Protein AF-A0A239K0U5-F1 (afdb_monomer_lite)

Radius of gyration: 15.37 Å; chains: 1; bounding box: 40×33×38 Å

Sequence (130 aa):
MSYEDIRIESSLTEAMNAWVARRYGKVVDIEMTGINEGNYAAVGYAAVENAEAGTVQAVVLLLQHDSEAGPDRYRLKDMAEEEGPVLDLCPERILDQLSPTYDVLALHWRERCREQAAEASRNSAFAMNS

pLDDT: mean 89.3, std 10.01, range [48.19, 97.69]

Foldseek 3Di:
DFWDKDFAPDDPFVRVCVVCCVPQNDWPDKDKDQDPPDQFRIKMWTFGQRPVVRWTFIKMKTWGDDVVVHPRIIIIDIDTQLNQDPDQCDDPVSLVRGDDDPRPSSVVSSVSNVVVNVVVVVVVVVVVVD

Structure (mmCIF, N/CA/C/O backbone):
data_AF-A0A239K0U5-F1
#
_entry.id   AF-A0A239K0U5-F1
#
loop_
_atom_site.group_PDB
_atom_site.id
_atom_site.type_symbol
_atom_site.label_atom_id
_atom_site.label_alt_id
_atom_site.label_comp_id
_atom_site.label_asym_id
_atom_site.label_entity_id
_atom_site.label_seq_id
_atom_site.pdbx_PDB_ins_code
_atom_site.Cartn_x
_atom_site.Cartn_y
_atom_site.Cartn_z
_atom_site.occupancy
_atom_site.B_iso_or_equiv
_atom_site.auth_seq_id
_atom_site.auth_comp_id
_atom_site.auth_asym_id
_atom_site.auth_atom_id
_atom_site.pdbx_PDB_model_num
ATOM 1 N N . MET A 1 1 ? 17.244 0.332 7.050 1.00 57.75 1 MET A N 1
ATOM 2 C CA . MET A 1 1 ? 16.379 -0.264 6.012 1.00 57.75 1 MET A CA 1
ATOM 3 C C . MET A 1 1 ? 17.175 -0.351 4.720 1.00 57.75 1 MET A C 1
ATOM 5 O O . MET A 1 1 ? 17.741 0.663 4.325 1.00 57.75 1 MET A O 1
ATOM 9 N N . SER A 1 2 ? 17.287 -1.534 4.120 1.00 77.25 2 SER A N 1
ATOM 10 C CA . SER A 1 2 ? 18.059 -1.789 2.894 1.00 77.25 2 SER A CA 1
ATOM 11 C C . SER A 1 2 ? 17.122 -2.156 1.749 1.00 77.25 2 SER A C 1
ATOM 13 O O . SER A 1 2 ? 16.067 -2.727 1.995 1.00 77.25 2 SER A O 1
ATOM 15 N N . TYR A 1 3 ? 17.518 -1.842 0.518 1.00 84.25 3 TYR A N 1
ATOM 16 C CA . TYR A 1 3 ? 16.838 -2.360 -0.665 1.00 84.25 3 TYR A CA 1
ATOM 17 C C . TYR A 1 3 ? 17.182 -3.844 -0.851 1.00 84.25 3 TYR A C 1
ATOM 19 O O . TYR A 1 3 ? 18.323 -4.241 -0.607 1.00 84.25 3 TYR A O 1
ATOM 27 N N . GLU A 1 4 ? 16.205 -4.643 -1.269 1.00 90.69 4 GLU A N 1
ATOM 28 C CA . GLU A 1 4 ? 16.385 -6.027 -1.711 1.00 90.69 4 GLU A CA 1
ATOM 29 C C . GLU A 1 4 ? 16.373 -6.068 -3.242 1.00 90.69 4 GLU A C 1
ATOM 31 O O . GLU A 1 4 ? 15.472 -5.514 -3.878 1.00 90.69 4 GLU A O 1
ATOM 36 N N . ASP A 1 5 ? 17.366 -6.729 -3.835 1.00 90.94 5 ASP A N 1
ATOM 37 C CA . ASP A 1 5 ? 17.392 -6.972 -5.274 1.00 90.94 5 ASP A CA 1
ATOM 38 C C . ASP A 1 5 ? 16.413 -8.093 -5.616 1.00 90.94 5 ASP A C 1
ATOM 40 O O . ASP A 1 5 ? 16.538 -9.229 -5.150 1.00 90.94 5 ASP A O 1
ATOM 44 N N . ILE A 1 6 ? 15.443 -7.783 -6.466 1.00 90.81 6 ILE A N 1
ATOM 45 C CA . ILE A 1 6 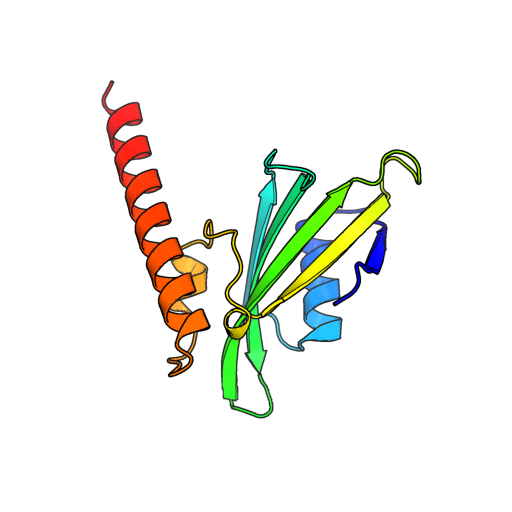? 14.413 -8.714 -6.905 1.00 90.81 6 ILE A CA 1
ATOM 46 C C . ILE A 1 6 ? 14.396 -8.812 -8.427 1.00 90.81 6 ILE A C 1
ATOM 48 O O . ILE A 1 6 ? 14.805 -7.907 -9.159 1.00 90.81 6 ILE A O 1
ATOM 52 N N . ARG A 1 7 ? 13.907 -9.948 -8.913 1.00 88.94 7 ARG A N 1
ATOM 53 C CA . ARG A 1 7 ? 13.681 -10.188 -10.333 1.00 88.94 7 ARG A CA 1
ATOM 54 C C . ARG A 1 7 ? 12.196 -10.402 -10.561 1.00 88.94 7 ARG A C 1
ATOM 56 O O . ARG A 1 7 ? 11.595 -11.229 -9.878 1.00 88.94 7 ARG A O 1
ATOM 63 N N . ILE A 1 8 ? 11.619 -9.661 -11.498 1.00 87.19 8 ILE A N 1
ATOM 64 C CA . ILE A 1 8 ? 10.191 -9.726 -11.812 1.00 87.19 8 ILE A CA 1
ATOM 65 C C . ILE A 1 8 ? 10.058 -10.255 -13.235 1.00 87.19 8 ILE A C 1
ATOM 67 O O . ILE A 1 8 ? 10.194 -9.516 -14.201 1.00 87.19 8 ILE A O 1
ATOM 71 N N . GLU A 1 9 ? 9.842 -11.564 -13.351 1.00 81.88 9 GLU A N 1
ATOM 72 C CA . GLU A 1 9 ? 9.724 -12.253 -14.645 1.00 81.88 9 GLU A CA 1
ATOM 73 C C . GLU A 1 9 ? 8.269 -12.336 -15.144 1.00 81.88 9 GLU A C 1
ATOM 75 O O . GLU A 1 9 ? 8.023 -12.614 -16.316 1.00 81.88 9 GLU A O 1
ATOM 80 N N . SER A 1 10 ? 7.301 -12.119 -14.249 1.00 78.88 10 SER A N 1
ATOM 81 C CA . SER A 1 10 ? 5.864 -12.257 -14.499 1.00 78.88 10 SER A CA 1
ATOM 82 C C . SER A 1 10 ? 5.112 -10.957 -14.179 1.00 78.88 10 SER A C 1
ATOM 84 O O . SER A 1 10 ? 5.680 -9.866 -14.215 1.00 78.88 10 SER A O 1
ATOM 86 N N . SER A 1 11 ? 3.811 -11.052 -13.888 1.00 88.44 11 SER A N 1
ATOM 87 C CA . SER A 1 11 ? 3.014 -9.915 -13.435 1.00 88.44 11 SER A CA 1
ATOM 88 C C . SER A 1 11 ? 3.617 -9.285 -12.176 1.00 88.44 11 SER A C 1
ATOM 90 O O . SER A 1 11 ? 3.831 -9.962 -11.169 1.00 88.44 11 SER A O 1
ATOM 92 N N . LEU A 1 12 ? 3.829 -7.965 -12.218 1.00 87.38 12 LEU A N 1
ATOM 93 C CA . LEU A 1 12 ? 4.303 -7.175 -11.081 1.00 87.38 12 LEU A CA 1
ATOM 94 C C . LEU A 1 12 ? 3.444 -7.418 -9.832 1.00 87.38 12 LEU A C 1
ATOM 96 O O . LEU A 1 12 ? 3.977 -7.667 -8.754 1.00 87.38 12 LEU A O 1
ATOM 100 N N . THR A 1 13 ? 2.119 -7.400 -9.980 1.00 89.94 13 THR A N 1
ATOM 101 C CA . THR A 1 13 ? 1.189 -7.605 -8.864 1.00 89.94 13 THR A CA 1
ATOM 102 C C . THR A 1 13 ? 1.308 -9.005 -8.271 1.00 89.94 13 THR A C 1
ATOM 104 O O . THR A 1 13 ? 1.297 -9.145 -7.053 1.00 89.94 13 THR A O 1
ATOM 107 N N . GLU A 1 14 ? 1.473 -10.044 -9.094 1.00 91.38 14 GLU A N 1
ATOM 108 C CA . GLU A 1 14 ? 1.650 -11.414 -8.591 1.00 91.38 14 GLU A CA 1
ATOM 109 C C . GLU A 1 14 ? 2.977 -11.574 -7.847 1.00 91.38 14 GLU A C 1
ATOM 11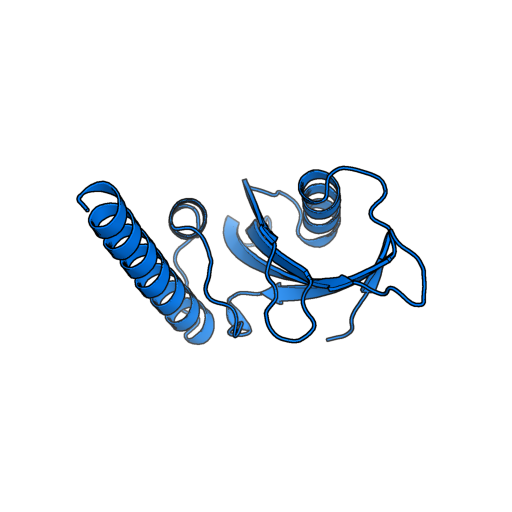1 O O . GLU A 1 14 ? 3.006 -12.140 -6.751 1.00 91.38 14 GLU A O 1
ATOM 116 N N . ALA A 1 15 ? 4.064 -11.039 -8.411 1.00 92.12 15 ALA A N 1
ATOM 117 C CA . ALA A 1 15 ? 5.380 -11.068 -7.786 1.00 92.12 15 ALA A CA 1
ATOM 118 C C . ALA A 1 15 ? 5.370 -10.340 -6.434 1.00 92.12 15 ALA A C 1
ATOM 120 O O . ALA A 1 15 ? 5.898 -10.856 -5.447 1.00 92.12 15 ALA A O 1
ATOM 121 N N . MET A 1 16 ? 4.732 -9.167 -6.370 1.00 94.19 16 MET A N 1
ATOM 122 C CA . MET A 1 16 ? 4.635 -8.387 -5.135 1.00 94.19 16 MET A CA 1
ATOM 123 C C . MET A 1 16 ? 3.715 -9.045 -4.118 1.00 94.19 16 MET A C 1
ATOM 125 O O . MET A 1 16 ? 4.087 -9.141 -2.953 1.00 94.19 16 MET A O 1
ATOM 129 N N . ASN A 1 17 ? 2.580 -9.599 -4.543 1.00 93.94 17 ASN A N 1
ATOM 130 C CA . ASN A 1 17 ? 1.705 -10.360 -3.658 1.00 93.94 17 ASN A CA 1
ATOM 131 C C . ASN A 1 17 ? 2.447 -11.543 -3.013 1.00 93.94 17 ASN A C 1
ATOM 133 O O . ASN A 1 17 ? 2.395 -11.719 -1.798 1.00 93.94 17 ASN A O 1
ATOM 137 N N . ALA A 1 18 ? 3.193 -12.323 -3.803 1.00 93.25 18 ALA A N 1
ATOM 138 C CA . ALA A 1 18 ? 3.983 -13.440 -3.289 1.00 93.25 18 ALA A CA 1
ATOM 139 C C . ALA A 1 18 ? 5.095 -12.977 -2.333 1.00 93.25 18 ALA A C 1
ATOM 141 O O . ALA A 1 18 ? 5.325 -13.606 -1.296 1.00 93.25 18 ALA A O 1
ATOM 142 N N . TRP A 1 19 ? 5.774 -11.872 -2.657 1.00 94.25 19 TRP A N 1
ATOM 143 C CA . TRP A 1 19 ? 6.825 -11.315 -1.808 1.00 94.25 19 TRP A CA 1
ATOM 144 C C . TRP A 1 19 ? 6.270 -10.816 -0.467 1.00 94.25 19 TRP A C 1
ATOM 146 O O . TRP A 1 19 ? 6.798 -11.194 0.583 1.00 94.25 19 TRP A O 1
ATOM 156 N N . VAL A 1 20 ? 5.173 -10.048 -0.485 1.00 95.00 20 VAL A N 1
ATOM 157 C CA . VAL A 1 20 ? 4.509 -9.554 0.732 1.00 95.00 20 VAL A CA 1
ATOM 158 C C . VAL A 1 20 ? 4.005 -10.723 1.560 1.00 95.00 20 VAL A C 1
ATOM 160 O O . VAL A 1 20 ? 4.259 -10.758 2.762 1.00 95.00 20 VAL A O 1
ATOM 163 N N . ALA A 1 21 ? 3.370 -11.716 0.933 1.00 93.81 21 ALA A N 1
ATOM 164 C CA . ALA A 1 21 ? 2.847 -12.868 1.653 1.00 93.81 21 ALA A CA 1
ATOM 165 C C . ALA A 1 21 ? 3.950 -13.650 2.383 1.00 93.81 21 ALA A C 1
ATOM 167 O O . ALA A 1 21 ? 3.794 -14.062 3.531 1.00 93.81 21 ALA A O 1
ATOM 168 N N . ARG A 1 22 ? 5.115 -13.804 1.742 1.00 93.06 22 ARG A N 1
ATOM 169 C CA . ARG A 1 22 ? 6.284 -14.458 2.344 1.00 93.06 22 ARG A CA 1
ATOM 170 C C . ARG A 1 22 ? 6.836 -13.693 3.550 1.00 93.06 22 ARG A C 1
ATOM 172 O O . ARG A 1 22 ? 7.382 -14.321 4.452 1.00 93.06 22 ARG A O 1
ATOM 179 N N . ARG A 1 23 ? 6.749 -12.360 3.547 1.00 92.50 23 ARG A N 1
ATOM 180 C CA . ARG A 1 23 ? 7.375 -11.502 4.564 1.00 92.50 23 ARG A CA 1
ATOM 181 C C . ARG A 1 23 ? 6.440 -11.121 5.711 1.00 92.50 23 ARG A C 1
ATOM 183 O O . ARG A 1 23 ? 6.890 -11.084 6.850 1.00 92.50 23 ARG A O 1
ATOM 190 N N . TYR A 1 24 ? 5.172 -10.861 5.411 1.00 92.50 24 TYR A N 1
ATOM 191 C CA . TYR A 1 24 ? 4.174 -10.346 6.355 1.00 92.50 24 TYR A CA 1
ATOM 192 C C . TYR A 1 24 ? 3.041 -11.334 6.650 1.00 92.50 24 TYR A C 1
ATOM 194 O O . TYR A 1 24 ? 2.263 -11.112 7.570 1.00 92.50 24 TYR A O 1
ATOM 202 N N . GLY A 1 25 ? 2.942 -12.437 5.903 1.00 91.06 25 GLY A N 1
ATOM 203 C CA . GLY A 1 25 ? 1.919 -13.456 6.110 1.00 91.06 25 GLY A CA 1
ATOM 204 C C . GLY A 1 25 ? 0.718 -13.280 5.186 1.00 91.06 25 GLY A C 1
ATOM 205 O O . GLY A 1 25 ? 0.837 -13.370 3.968 1.00 91.06 25 GLY A O 1
ATOM 206 N N . LYS A 1 26 ? -0.483 -13.117 5.739 1.00 94.75 26 LYS A N 1
ATOM 207 C CA . LYS A 1 26 ? -1.698 -13.101 4.917 1.00 94.75 26 LYS A CA 1
ATOM 208 C C . LYS A 1 26 ? -1.917 -11.717 4.308 1.00 94.75 26 LYS A C 1
ATOM 210 O O . LYS A 1 26 ? -2.159 -10.749 5.022 1.00 94.75 26 LYS A O 1
ATOM 215 N N . VAL A 1 27 ? -1.881 -11.651 2.980 1.00 96.81 27 VAL A N 1
ATOM 216 C CA . VAL A 1 27 ? -2.273 -10.462 2.217 1.00 96.81 27 VAL A CA 1
ATOM 217 C C . VAL A 1 27 ? -3.793 -10.438 2.120 1.00 96.81 27 VAL A C 1
ATOM 219 O O . VAL A 1 27 ? -4.403 -11.391 1.634 1.00 96.81 27 VAL A O 1
ATOM 222 N N . VAL A 1 28 ? -4.398 -9.368 2.623 1.00 96.81 28 VAL A N 1
ATOM 223 C CA . VAL A 1 28 ? -5.836 -9.115 2.493 1.00 96.81 28 VAL A CA 1
ATOM 224 C C . VAL A 1 28 ? -6.110 -8.486 1.134 1.00 96.81 28 VAL A C 1
ATOM 226 O O . VAL A 1 28 ? -7.012 -8.918 0.420 1.00 96.81 28 VAL A O 1
ATOM 229 N N . ASP A 1 29 ? -5.293 -7.502 0.765 1.00 97.06 29 ASP A N 1
ATOM 230 C CA . ASP A 1 29 ? -5.433 -6.766 -0.480 1.00 97.06 29 ASP A CA 1
ATOM 231 C C . ASP A 1 29 ? -4.101 -6.122 -0.886 1.00 97.06 29 ASP A C 1
ATOM 233 O O . ASP A 1 29 ? -3.264 -5.826 -0.030 1.00 97.06 29 ASP A O 1
ATOM 237 N N . ILE A 1 30 ? -3.896 -5.903 -2.183 1.00 96.25 30 ILE A N 1
ATOM 238 C CA . ILE A 1 30 ? -2.715 -5.233 -2.723 1.00 96.25 30 ILE A CA 1
ATOM 239 C C . ILE A 1 30 ? -3.054 -4.448 -3.993 1.00 96.25 30 ILE A C 1
ATOM 241 O O . ILE A 1 30 ? -3.849 -4.875 -4.833 1.00 96.25 30 ILE A O 1
ATOM 245 N N . GLU A 1 31 ? -2.428 -3.289 -4.156 1.00 95.31 31 GLU A N 1
ATOM 246 C CA . GLU A 1 31 ? -2.407 -2.540 -5.409 1.00 95.31 31 GLU A CA 1
ATOM 247 C C . GLU A 1 31 ? -0.980 -2.195 -5.794 1.00 95.31 31 GLU A C 1
ATOM 249 O O . GLU A 1 31 ? -0.181 -1.839 -4.933 1.00 95.31 31 GLU A O 1
ATOM 254 N N . MET A 1 32 ? -0.689 -2.266 -7.091 1.00 94.06 32 MET A N 1
ATOM 255 C CA . MET A 1 32 ? 0.550 -1.771 -7.674 1.00 94.06 32 MET A CA 1
ATOM 256 C C . MET A 1 32 ? 0.219 -0.664 -8.664 1.00 94.06 32 MET A C 1
ATOM 258 O O . MET A 1 32 ? -0.563 -0.878 -9.591 1.00 94.06 32 MET A O 1
ATOM 262 N N . THR A 1 33 ? 0.874 0.478 -8.507 1.00 90.56 33 THR A N 1
ATOM 263 C CA . THR A 1 33 ? 0.693 1.648 -9.362 1.00 90.56 33 THR A CA 1
ATOM 264 C C . THR A 1 33 ? 2.034 2.043 -9.954 1.00 90.56 33 THR A C 1
ATOM 266 O O . THR A 1 33 ? 3.015 2.252 -9.238 1.00 90.56 33 THR A O 1
ATOM 269 N N . GLY A 1 34 ? 2.085 2.132 -11.284 1.00 88.06 34 GLY A N 1
ATOM 270 C CA . GLY A 1 34 ? 3.239 2.682 -11.984 1.00 88.06 34 GLY A CA 1
ATOM 271 C C . GLY A 1 34 ? 3.349 4.174 -11.691 1.00 88.06 34 GLY A C 1
ATOM 272 O O . GLY A 1 34 ? 2.383 4.912 -11.880 1.00 88.06 34 GLY A O 1
ATOM 273 N N . ILE A 1 35 ? 4.518 4.610 -11.238 1.00 83.75 35 ILE A N 1
ATOM 274 C CA . ILE A 1 35 ? 4.807 6.017 -10.964 1.00 83.75 35 ILE A CA 1
ATOM 275 C C . ILE A 1 35 ? 6.109 6.397 -11.654 1.00 83.75 35 ILE A C 1
ATOM 277 O O . ILE A 1 35 ? 6.981 5.560 -11.850 1.00 83.75 35 ILE A O 1
ATOM 281 N N . ASN A 1 36 ? 6.234 7.667 -12.020 1.00 78.19 36 ASN A N 1
ATOM 282 C CA . ASN A 1 36 ? 7.483 8.245 -12.512 1.00 78.19 36 ASN A CA 1
ATOM 283 C C . ASN A 1 36 ? 7.913 9.365 -11.559 1.00 78.19 36 ASN A C 1
ATOM 285 O O . ASN A 1 36 ? 8.102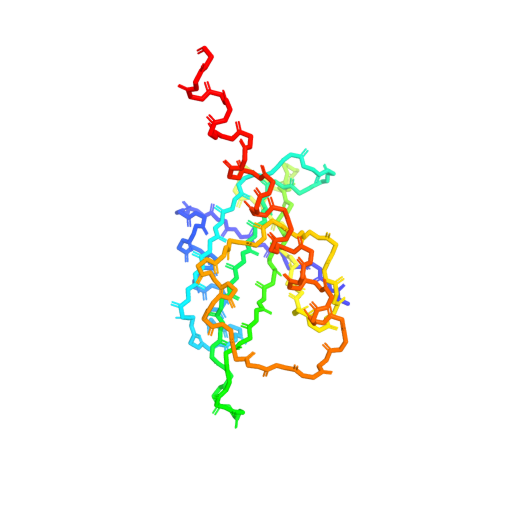 10.509 -11.972 1.00 78.19 36 ASN A O 1
ATOM 289 N N . GLU A 1 37 ? 7.987 9.050 -10.264 1.00 71.19 37 GLU A N 1
ATOM 290 C CA . GLU A 1 37 ? 8.325 10.013 -9.219 1.00 71.19 37 GLU A CA 1
ATOM 291 C C . G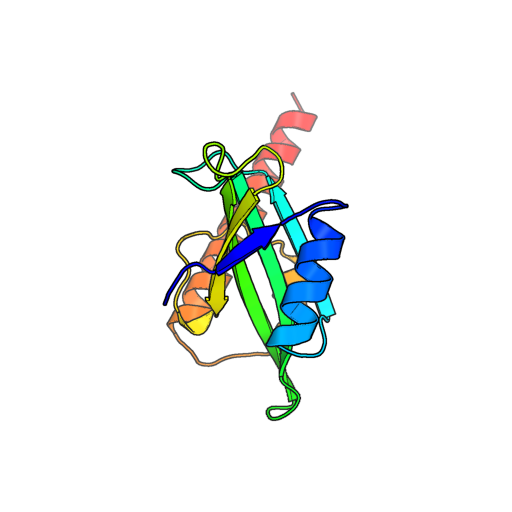LU A 1 37 ? 9.681 9.669 -8.591 1.00 71.19 37 GLU A C 1
ATOM 293 O O . GLU A 1 37 ? 9.887 8.602 -8.003 1.00 71.19 37 GLU A O 1
ATOM 298 N N . GLY A 1 38 ? 10.647 10.575 -8.754 1.00 77.50 38 GLY A N 1
ATOM 299 C CA . GLY A 1 38 ? 12.034 10.334 -8.363 1.00 77.50 38 GLY A CA 1
ATOM 300 C C . GLY A 1 38 ? 12.653 9.157 -9.126 1.00 77.50 38 GLY A C 1
ATOM 301 O O . GLY A 1 38 ? 12.651 9.139 -10.352 1.00 77.50 38 GLY A O 1
ATOM 302 N N . ASN A 1 39 ? 13.195 8.183 -8.386 1.00 80.94 39 ASN A N 1
ATOM 303 C CA . ASN A 1 39 ? 13.819 6.971 -8.939 1.00 80.94 39 ASN A CA 1
ATOM 304 C C . ASN A 1 39 ? 12.904 5.735 -8.863 1.00 80.94 39 ASN A C 1
ATOM 306 O O . ASN A 1 39 ? 13.367 4.617 -9.102 1.00 80.94 39 ASN A O 1
ATOM 310 N N . TYR A 1 40 ? 11.641 5.904 -8.461 1.00 86.38 40 TYR A N 1
ATOM 311 C CA . TYR A 1 40 ? 10.704 4.795 -8.324 1.00 86.38 40 TYR A CA 1
ATOM 312 C C . TYR A 1 40 ? 9.953 4.582 -9.633 1.00 86.38 40 TYR A C 1
ATOM 314 O O . TYR A 1 40 ? 9.424 5.527 -10.207 1.00 86.38 40 TYR A O 1
ATOM 322 N N . ALA A 1 41 ? 9.919 3.330 -10.082 1.00 88.81 41 ALA A N 1
ATOM 323 C CA . ALA A 1 41 ? 9.173 2.895 -11.261 1.00 88.81 41 ALA A CA 1
ATOM 324 C C . ALA A 1 41 ? 7.740 2.469 -10.902 1.00 88.81 41 ALA A C 1
ATOM 326 O O . ALA A 1 41 ? 6.823 2.551 -11.718 1.00 88.81 41 ALA A O 1
ATOM 327 N N . ALA A 1 42 ? 7.544 1.982 -9.676 1.00 92.50 42 ALA A N 1
ATOM 328 C CA . ALA A 1 42 ? 6.239 1.610 -9.162 1.00 92.50 42 ALA A CA 1
ATOM 329 C C . ALA A 1 42 ? 6.198 1.745 -7.639 1.00 92.50 42 ALA A C 1
ATOM 331 O O . ALA A 1 42 ? 7.213 1.586 -6.953 1.00 92.50 42 ALA A O 1
ATOM 332 N N . VAL A 1 43 ? 4.998 1.989 -7.128 1.00 94.69 43 VAL A N 1
ATOM 333 C CA . VAL A 1 43 ? 4.667 1.898 -5.709 1.00 94.69 43 VAL A CA 1
ATOM 334 C C . VAL A 1 43 ? 3.587 0.842 -5.519 1.00 94.69 43 VAL A C 1
ATOM 336 O O . VAL A 1 43 ? 2.696 0.695 -6.355 1.00 94.69 43 VAL A O 1
ATOM 339 N N . GLY A 1 44 ? 3.696 0.079 -4.441 1.00 95.56 44 GLY A N 1
ATOM 340 C CA . GLY A 1 44 ? 2.687 -0.869 -4.009 1.00 95.56 44 GLY A CA 1
ATOM 341 C C . GLY A 1 44 ? 2.115 -0.493 -2.657 1.00 95.56 44 GLY A C 1
ATOM 342 O O . GLY A 1 44 ? 2.841 -0.012 -1.792 1.00 95.56 44 GLY A O 1
ATOM 343 N N . TYR A 1 45 ? 0.834 -0.758 -2.461 1.00 96.88 45 TYR A N 1
ATOM 344 C CA . TYR A 1 45 ? 0.159 -0.627 -1.175 1.00 96.88 45 TYR A CA 1
ATOM 345 C C . TYR A 1 45 ? -0.496 -1.962 -0.861 1.00 96.88 45 TYR A C 1
ATOM 347 O O . TYR A 1 45 ? -1.246 -2.475 -1.686 1.00 96.88 45 TYR A O 1
ATOM 355 N N . ALA A 1 46 ? -0.201 -2.539 0.299 1.00 97.44 46 ALA A N 1
ATOM 356 C CA . ALA A 1 46 ? -0.743 -3.825 0.715 1.00 97.44 46 ALA A CA 1
ATOM 357 C C . ALA A 1 46 ? -1.386 -3.725 2.097 1.00 97.44 46 ALA A C 1
ATOM 359 O O . ALA A 1 46 ? -0.773 -3.200 3.023 1.00 97.44 46 ALA A O 1
ATOM 360 N N . ALA A 1 47 ? -2.591 -4.272 2.241 1.00 97.69 47 ALA A N 1
ATOM 361 C CA . ALA A 1 47 ? -3.197 -4.574 3.530 1.00 97.69 47 ALA A CA 1
ATOM 362 C C . ALA A 1 47 ? -2.793 -5.995 3.936 1.00 97.69 47 ALA A C 1
ATOM 364 O O . ALA A 1 47 ? -3.067 -6.959 3.215 1.00 97.69 47 ALA A O 1
ATOM 365 N N . VAL A 1 48 ? -2.144 -6.133 5.088 1.00 97.12 48 VAL A N 1
ATOM 366 C CA . VAL A 1 48 ? -1.639 -7.411 5.600 1.00 97.12 48 VAL A CA 1
ATOM 367 C C . VAL A 1 48 ? -2.202 -7.696 6.984 1.00 97.12 48 VAL A C 1
ATOM 369 O O . VAL A 1 48 ? -2.313 -6.798 7.816 1.00 97.12 48 VAL A O 1
ATOM 372 N N . GLU A 1 49 ? -2.576 -8.949 7.228 1.00 95.38 49 GLU A N 1
ATOM 373 C CA . GLU A 1 49 ? -3.058 -9.402 8.531 1.00 95.38 49 GLU A CA 1
ATOM 374 C C . GLU A 1 49 ? -1.871 -9.787 9.417 1.00 95.38 49 GLU A C 1
ATOM 376 O O . GLU A 1 49 ? -1.143 -10.745 9.143 1.00 95.38 49 GLU A O 1
ATOM 381 N N . ASN A 1 50 ? -1.705 -9.053 10.511 1.00 88.62 50 ASN A N 1
ATOM 382 C CA . ASN A 1 50 ? -0.803 -9.398 11.590 1.00 88.62 50 ASN A CA 1
ATOM 383 C C . ASN A 1 50 ? -1.449 -10.505 12.432 1.00 88.62 50 ASN A C 1
ATOM 385 O O . ASN A 1 50 ? -2.326 -10.246 13.257 1.00 88.62 50 ASN A O 1
ATOM 389 N N . ALA A 1 51 ? -1.009 -11.745 12.222 1.00 83.56 51 ALA A N 1
ATOM 390 C CA . ALA A 1 51 ? -1.570 -12.914 12.898 1.00 83.56 51 ALA A CA 1
ATOM 391 C C . ALA A 1 51 ? -1.382 -12.895 14.428 1.00 83.56 51 ALA A C 1
ATOM 393 O O . ALA A 1 51 ? -2.165 -13.520 15.140 1.00 83.56 51 ALA A O 1
ATOM 394 N N . GLU A 1 52 ? -0.367 -12.194 14.941 1.00 84.19 52 GLU A N 1
ATOM 395 C CA . GLU A 1 52 ? -0.110 -12.101 16.384 1.00 84.19 52 GLU A CA 1
ATOM 396 C C . GLU A 1 52 ? -1.040 -11.088 17.059 1.00 84.19 52 GLU A C 1
ATOM 398 O O . GLU A 1 52 ? -1.577 -11.354 18.134 1.00 84.19 52 GLU A O 1
ATOM 403 N N . ALA A 1 53 ? -1.254 -9.938 16.419 1.00 85.00 53 ALA A N 1
ATOM 404 C CA . ALA A 1 53 ? -2.100 -8.867 16.940 1.00 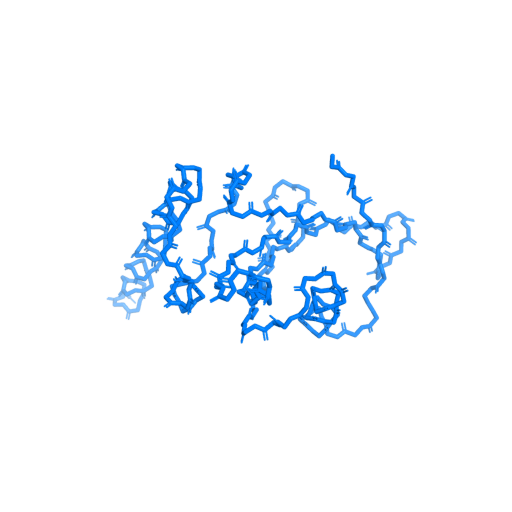85.00 53 ALA A CA 1
ATOM 405 C C . ALA A 1 53 ? -3.583 -9.009 16.548 1.00 85.00 53 ALA A C 1
ATOM 407 O O . ALA A 1 53 ? -4.439 -8.363 17.151 1.00 85.00 53 ALA A O 1
ATOM 408 N N . GLY A 1 54 ? -3.897 -9.828 15.539 1.00 89.56 54 GLY A N 1
ATOM 409 C CA . GLY A 1 54 ? -5.240 -9.936 14.963 1.00 89.56 54 GLY A CA 1
ATOM 410 C C . GLY A 1 54 ? -5.699 -8.648 14.272 1.00 89.56 54 GLY A C 1
ATOM 411 O O . GLY A 1 54 ? -6.896 -8.368 14.225 1.00 89.56 54 GLY A O 1
ATOM 412 N N . THR A 1 55 ? -4.756 -7.838 13.787 1.00 94.44 55 THR A N 1
ATOM 413 C CA . THR A 1 55 ? -5.011 -6.540 13.154 1.00 94.44 55 THR A CA 1
ATOM 414 C C . THR A 1 55 ? -4.592 -6.553 11.692 1.00 94.44 55 THR A C 1
ATOM 416 O O . THR A 1 55 ? -3.730 -7.322 11.279 1.00 94.44 55 THR A O 1
ATOM 419 N N . VAL A 1 56 ? -5.198 -5.678 10.896 1.00 97.00 56 VAL A N 1
ATOM 420 C CA . VAL A 1 56 ? -4.805 -5.428 9.508 1.00 97.00 56 VAL A CA 1
ATOM 421 C C . VAL A 1 56 ? -4.054 -4.105 9.442 1.00 97.00 56 VAL A C 1
ATOM 423 O O . VAL A 1 56 ? -4.576 -3.078 9.883 1.00 97.00 56 VAL A O 1
ATOM 426 N N . GLN A 1 57 ? -2.842 -4.132 8.899 1.00 96.19 57 GLN A N 1
ATOM 427 C CA . GLN A 1 57 ? -1.945 -2.979 8.790 1.00 96.19 57 GLN A CA 1
ATOM 428 C C . GLN A 1 57 ? -1.520 -2.774 7.337 1.00 96.19 57 GLN A C 1
ATOM 430 O O . GLN A 1 57 ? -1.563 -3.708 6.533 1.00 96.19 57 GLN A O 1
ATOM 435 N N . ALA A 1 58 ? -1.121 -1.550 6.993 1.00 96.94 58 ALA A N 1
ATOM 436 C CA . ALA A 1 58 ? -0.626 -1.241 5.659 1.00 96.94 58 ALA A CA 1
ATOM 437 C C . ALA A 1 58 ? 0.899 -1.371 5.557 1.00 96.94 58 ALA A C 1
ATOM 439 O O . ALA A 1 58 ? 1.648 -0.947 6.442 1.00 96.94 58 ALA A O 1
ATOM 440 N N . VAL A 1 59 ? 1.347 -1.905 4.423 1.00 96.50 59 VAL A N 1
ATOM 441 C CA . VAL A 1 59 ? 2.744 -1.925 3.985 1.00 96.50 59 VAL A CA 1
ATOM 442 C C . VAL A 1 59 ? 2.837 -1.237 2.629 1.00 96.50 59 VAL A C 1
A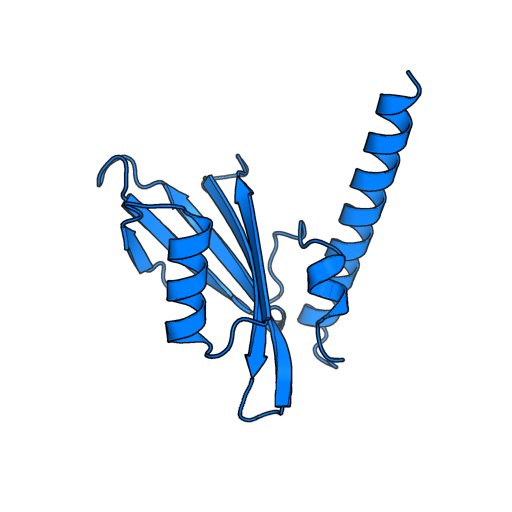TOM 444 O O . VAL A 1 59 ? 2.069 -1.529 1.712 1.00 96.50 59 VAL A O 1
ATOM 447 N N . VAL A 1 60 ? 3.803 -0.337 2.499 1.00 96.06 60 VAL A N 1
ATOM 448 C CA . VAL A 1 60 ? 4.141 0.364 1.263 1.00 96.06 60 VAL A CA 1
ATOM 449 C C . VAL A 1 60 ? 5.373 -0.282 0.644 1.00 96.06 60 VAL A C 1
ATOM 451 O O . VAL A 1 60 ? 6.382 -0.491 1.311 1.00 96.06 60 VAL A O 1
ATOM 454 N N . LEU A 1 61 ? 5.300 -0.586 -0.645 1.00 95.44 61 LEU A N 1
ATOM 455 C CA . LEU A 1 61 ? 6.376 -1.159 -1.443 1.00 95.44 61 LEU A CA 1
ATOM 456 C C . LEU A 1 61 ? 6.895 -0.101 -2.405 1.00 95.44 61 LEU A C 1
ATOM 458 O O . LEU A 1 61 ? 6.136 0.481 -3.170 1.00 95.44 61 LEU A O 1
ATOM 462 N N . LEU A 1 62 ? 8.196 0.129 -2.403 1.00 94.06 62 LEU A N 1
ATOM 463 C CA . LEU A 1 62 ? 8.868 1.087 -3.264 1.00 94.06 62 LEU A CA 1
ATOM 464 C C . LEU A 1 62 ? 9.771 0.321 -4.222 1.00 94.06 62 LEU A C 1
ATOM 466 O O . LEU A 1 62 ? 10.753 -0.284 -3.786 1.00 94.06 62 LEU A O 1
ATOM 470 N N . LEU A 1 63 ? 9.453 0.341 -5.516 1.00 93.50 63 LEU A N 1
ATOM 471 C CA . LEU A 1 63 ? 10.244 -0.343 -6.534 1.00 93.50 63 LEU A CA 1
ATOM 472 C C . LEU A 1 63 ? 11.031 0.653 -7.367 1.00 93.50 63 LEU A C 1
ATOM 474 O O . LEU A 1 63 ? 10.472 1.586 -7.941 1.00 93.50 63 LEU A O 1
ATOM 478 N N . GLN A 1 64 ? 12.324 0.397 -7.507 1.00 92.94 64 GLN A N 1
ATOM 479 C CA . GLN A 1 64 ? 13.202 1.098 -8.436 1.00 92.94 64 GLN A CA 1
ATOM 480 C C . GLN A 1 64 ? 13.650 0.127 -9.518 1.00 92.94 64 GLN A C 1
ATOM 482 O O . GLN A 1 64 ? 14.106 -0.968 -9.202 1.00 92.94 64 GLN A O 1
ATOM 487 N N . HIS A 1 65 ? 13.535 0.514 -10.784 1.00 89.44 65 HIS A N 1
ATOM 488 C CA . HIS A 1 65 ? 14.083 -0.282 -11.877 1.00 89.44 65 HIS A CA 1
ATOM 489 C C . HIS A 1 65 ? 15.611 -0.160 -11.885 1.00 89.44 65 HIS A C 1
ATOM 491 O O . HIS A 1 65 ? 16.142 0.950 -11.823 1.00 89.44 65 HIS A O 1
ATOM 497 N N . ASP A 1 66 ? 16.306 -1.293 -11.943 1.00 89.00 66 ASP A N 1
ATOM 498 C CA . ASP A 1 66 ? 17.757 -1.351 -12.089 1.00 89.00 66 ASP A CA 1
ATOM 499 C C . ASP A 1 66 ? 18.109 -1.760 -13.521 1.00 89.00 66 ASP A C 1
ATOM 501 O O . ASP A 1 66 ? 18.391 -2.921 -13.824 1.00 89.00 66 ASP A O 1
ATOM 505 N N . SER A 1 67 ? 18.084 -0.771 -14.415 1.00 83.81 67 SER A N 1
ATOM 506 C CA . SER A 1 67 ? 18.355 -0.982 -15.837 1.00 83.81 67 SER A CA 1
ATOM 507 C C . SER A 1 67 ? 19.777 -1.468 -16.127 1.00 83.81 67 SER A C 1
ATOM 509 O O . SER A 1 67 ? 20.000 -2.054 -17.184 1.00 83.81 67 SER A O 1
ATOM 511 N N . GLU A 1 68 ? 20.729 -1.235 -15.217 1.00 86.88 68 GLU A N 1
ATOM 512 C CA . GLU A 1 68 ? 22.116 -1.693 -15.364 1.00 86.88 68 GLU A CA 1
ATOM 513 C C . GLU A 1 68 ? 22.234 -3.198 -15.082 1.00 86.88 68 GLU A C 1
ATOM 515 O O . GLU A 1 68 ? 23.009 -3.900 -15.733 1.00 86.88 68 GLU A O 1
ATOM 520 N N . ALA A 1 69 ? 21.441 -3.716 -14.138 1.00 85.88 69 ALA A N 1
ATOM 521 C CA . ALA A 1 69 ? 21.418 -5.136 -13.798 1.00 85.88 69 ALA A CA 1
ATOM 522 C C . ALA A 1 69 ? 20.586 -5.986 -14.780 1.00 85.88 69 ALA A C 1
ATOM 524 O O . ALA A 1 69 ? 20.830 -7.191 -14.910 1.00 85.88 69 ALA A O 1
ATOM 525 N N . GLY A 1 70 ? 19.604 -5.390 -15.462 1.00 87.94 70 GLY A N 1
ATOM 526 C CA . GLY A 1 70 ? 18.813 -6.038 -16.512 1.00 87.94 70 GLY A CA 1
ATOM 527 C C . GLY A 1 70 ? 17.376 -5.510 -16.616 1.00 87.94 70 GLY A C 1
ATOM 528 O O . GLY A 1 70 ? 16.890 -4.863 -15.696 1.00 87.94 70 GLY A O 1
ATOM 529 N N . PRO A 1 71 ? 16.657 -5.812 -17.715 1.00 84.94 71 PRO A N 1
ATOM 530 C CA . PRO A 1 71 ? 15.316 -5.269 -17.977 1.00 84.94 71 PRO A CA 1
ATOM 531 C C . PRO A 1 71 ? 14.227 -5.765 -17.010 1.00 84.94 71 PRO A C 1
ATOM 533 O O . PRO A 1 71 ? 13.128 -5.223 -16.991 1.00 84.94 71 PRO A O 1
ATOM 536 N N . ASP A 1 72 ? 14.507 -6.823 -16.252 1.00 88.06 72 ASP A N 1
ATOM 537 C CA . ASP A 1 72 ? 13.614 -7.464 -15.285 1.00 88.06 72 ASP A CA 1
ATOM 538 C C . ASP A 1 72 ? 14.140 -7.358 -13.840 1.00 88.06 72 ASP A C 1
ATOM 540 O O . ASP A 1 72 ? 13.661 -8.060 -12.941 1.00 88.06 72 ASP A O 1
ATOM 544 N N . ARG A 1 73 ? 15.145 -6.500 -13.608 1.00 91.31 73 ARG A N 1
ATOM 545 C CA . ARG A 1 73 ? 15.795 -6.301 -12.308 1.00 91.31 73 ARG A CA 1
ATOM 546 C C . ARG A 1 73 ? 15.276 -5.052 -11.618 1.00 91.31 73 ARG A C 1
ATOM 548 O O . ARG A 1 73 ? 15.238 -3.965 -12.191 1.00 91.31 73 ARG A O 1
ATOM 555 N N . TYR A 1 74 ? 14.898 -5.211 -10.355 1.00 92.12 74 TYR A N 1
ATOM 556 C CA . TYR A 1 74 ? 14.361 -4.132 -9.541 1.00 92.12 74 TYR A CA 1
ATOM 557 C C . TYR A 1 74 ? 14.958 -4.164 -8.141 1.00 92.12 74 TYR A C 1
ATOM 559 O O . TYR A 1 74 ? 15.320 -5.217 -7.623 1.00 92.12 74 TYR A O 1
ATOM 567 N N . ARG A 1 75 ? 14.998 -2.997 -7.506 1.00 93.06 75 ARG A N 1
ATOM 568 C CA . ARG A 1 75 ? 15.314 -2.829 -6.092 1.00 93.06 75 ARG A CA 1
ATOM 569 C C . ARG A 1 75 ? 14.034 -2.514 -5.348 1.00 93.06 75 ARG A C 1
ATOM 571 O O . ARG A 1 75 ? 13.386 -1.507 -5.636 1.00 93.06 75 ARG A O 1
ATOM 578 N N . LEU A 1 76 ? 13.683 -3.370 -4.403 1.00 93.38 76 LEU A N 1
ATOM 579 C CA . LEU A 1 76 ? 12.484 -3.253 -3.590 1.00 93.38 76 LEU A CA 1
ATOM 580 C C . LEU A 1 76 ? 12.837 -2.742 -2.197 1.00 93.38 76 LEU A C 1
ATOM 582 O O . LEU A 1 76 ? 13.784 -3.215 -1.573 1.00 93.38 76 LEU A O 1
ATOM 586 N N . LYS A 1 77 ? 12.046 -1.801 -1.695 1.00 93.06 77 LYS A N 1
ATOM 587 C CA . LYS A 1 77 ? 12.047 -1.398 -0.291 1.00 93.06 77 LYS A CA 1
ATOM 588 C C . LYS A 1 77 ? 10.620 -1.425 0.244 1.00 93.06 77 LYS A C 1
ATOM 590 O O . LYS A 1 77 ? 9.751 -0.764 -0.310 1.00 93.06 77 LYS A O 1
ATOM 595 N N . ASP A 1 78 ? 10.399 -2.141 1.333 1.00 94.44 78 ASP A N 1
ATOM 596 C CA . ASP A 1 78 ? 9.186 -2.089 2.142 1.00 94.44 78 ASP A CA 1
ATOM 597 C C . ASP A 1 78 ? 9.262 -0.979 3.195 1.00 94.44 78 ASP A C 1
ATOM 599 O O . ASP A 1 78 ? 10.341 -0.649 3.695 1.00 94.44 78 ASP A O 1
ATOM 603 N N . MET A 1 79 ? 8.112 -0.398 3.522 1.00 94.81 79 MET A N 1
ATOM 604 C CA . MET A 1 79 ? 7.918 0.502 4.655 1.00 94.81 79 MET A CA 1
ATOM 605 C C . MET A 1 79 ? 6.552 0.239 5.287 1.00 94.81 79 MET A C 1
ATOM 607 O O . MET A 1 79 ? 5.546 0.211 4.578 1.00 94.81 79 MET A O 1
ATOM 611 N N . ALA A 1 80 ? 6.491 0.067 6.601 1.00 94.12 80 ALA A N 1
ATOM 612 C CA . ALA A 1 80 ? 5.225 -0.008 7.323 1.00 94.12 80 ALA A CA 1
ATOM 613 C C . ALA A 1 80 ? 4.576 1.383 7.438 1.00 94.12 80 ALA A C 1
ATOM 615 O O . ALA A 1 80 ? 5.255 2.410 7.389 1.00 94.12 80 ALA A O 1
ATOM 616 N N . GLU A 1 81 ? 3.256 1.435 7.618 1.00 93.88 81 GLU A N 1
ATOM 617 C CA . GLU A 1 81 ? 2.528 2.702 7.811 1.00 93.88 81 GLU A CA 1
ATOM 618 C C . GLU A 1 81 ? 3.025 3.526 9.012 1.00 93.88 81 GLU A C 1
ATOM 620 O O . GLU A 1 81 ? 3.062 4.753 8.951 1.00 93.88 81 GLU A O 1
ATOM 625 N N . GLU A 1 82 ? 3.479 2.856 10.072 1.00 94.31 82 GLU A N 1
ATOM 626 C CA . GLU A 1 82 ? 4.054 3.466 11.280 1.00 94.31 82 GLU A CA 1
ATOM 627 C C . GLU A 1 82 ? 5.437 4.094 11.047 1.00 94.31 82 GLU A C 1
ATOM 629 O O . GLU A 1 82 ? 5.922 4.876 11.859 1.00 94.31 82 GLU A O 1
ATOM 634 N N . GLU A 1 83 ? 6.072 3.820 9.906 1.00 93.62 83 GLU A N 1
ATOM 635 C CA . GLU A 1 83 ? 7.318 4.482 9.505 1.00 93.62 83 GLU A CA 1
ATOM 636 C C . GLU A 1 83 ? 7.064 5.813 8.776 1.00 93.62 83 GLU A C 1
ATOM 638 O O . GLU A 1 83 ? 8.012 6.487 8.370 1.00 93.62 83 GLU A O 1
ATOM 643 N N . GLY A 1 84 ? 5.794 6.197 8.601 1.00 91.06 84 GLY A N 1
ATOM 644 C CA . GLY A 1 84 ? 5.368 7.434 7.947 1.00 91.06 84 GLY A CA 1
ATOM 645 C C . GLY A 1 84 ? 5.862 7.576 6.501 1.00 91.06 84 GLY A C 1
ATOM 646 O O . GLY A 1 84 ? 6.625 8.506 6.215 1.00 91.06 84 GLY A O 1
ATOM 647 N N . PRO A 1 85 ? 5.456 6.691 5.567 1.00 92.00 85 PRO A N 1
ATOM 648 C CA . PRO A 1 85 ? 5.884 6.765 4.174 1.00 92.00 85 PRO A CA 1
ATOM 649 C C . PRO A 1 85 ? 5.591 8.130 3.534 1.00 92.00 85 PRO A C 1
ATOM 651 O O . PRO A 1 85 ? 4.560 8.759 3.771 1.00 92.00 85 PRO A O 1
ATOM 654 N N . VAL A 1 86 ? 6.505 8.599 2.680 1.00 90.31 86 VAL A N 1
ATOM 655 C CA . VAL A 1 86 ? 6.303 9.861 1.948 1.00 90.31 86 VAL A CA 1
ATOM 656 C C . VAL A 1 86 ? 5.269 9.703 0.837 1.00 90.31 86 VAL A C 1
ATOM 658 O O . VAL A 1 86 ? 4.548 10.654 0.581 1.00 90.31 86 VAL A O 1
ATOM 661 N N . LEU A 1 87 ? 5.165 8.536 0.198 1.00 91.25 87 LEU A N 1
ATOM 662 C CA . LEU A 1 87 ? 4.159 8.307 -0.840 1.00 91.25 87 LEU A CA 1
ATOM 663 C C . LEU A 1 87 ? 2.793 8.022 -0.214 1.00 91.25 87 LEU A C 1
ATOM 665 O O . LEU A 1 87 ? 2.651 7.088 0.578 1.00 91.25 87 LEU A O 1
ATOM 669 N N . ASP A 1 88 ? 1.789 8.785 -0.625 1.00 93.44 88 ASP A N 1
ATOM 670 C CA . ASP A 1 88 ? 0.437 8.812 -0.062 1.00 93.44 88 ASP A CA 1
ATOM 671 C C . ASP A 1 88 ? -0.655 8.570 -1.115 1.00 93.44 88 ASP A C 1
ATOM 673 O O . ASP A 1 88 ? -1.778 9.036 -0.998 1.00 93.44 88 ASP A O 1
ATOM 677 N N . LEU A 1 89 ? -0.355 7.785 -2.147 1.00 91.81 89 LEU A N 1
ATOM 678 C CA . LEU A 1 89 ? -1.311 7.411 -3.192 1.00 91.81 89 LEU A CA 1
ATOM 679 C C . LEU A 1 89 ? -2.064 6.111 -2.857 1.00 91.81 89 LEU A C 1
ATOM 681 O O . LEU A 1 89 ? -2.448 5.367 -3.758 1.00 91.81 89 LEU A O 1
ATOM 685 N N . CYS A 1 90 ? -2.233 5.799 -1.566 1.00 94.75 90 CYS A N 1
ATOM 686 C CA . CYS A 1 90 ? -2.902 4.570 -1.145 1.00 94.75 90 CYS A CA 1
ATOM 687 C C . CYS A 1 90 ? -4.408 4.637 -1.472 1.00 94.75 90 CYS A C 1
ATOM 689 O O . CYS A 1 90 ? -5.077 5.579 -1.040 1.00 94.75 90 CYS A O 1
ATOM 691 N N . PRO A 1 91 ? -4.970 3.642 -2.182 1.00 93.94 91 PRO A N 1
ATOM 692 C CA . PRO A 1 91 ? -6.394 3.604 -2.510 1.00 93.94 91 PRO A CA 1
ATOM 693 C C . PRO A 1 91 ? -7.303 3.526 -1.279 1.00 93.94 91 PRO A C 1
ATOM 695 O O . PRO A 1 91 ? -7.045 2.750 -0.356 1.00 93.94 91 PRO A O 1
ATOM 698 N N . GLU A 1 92 ? -8.450 4.216 -1.321 1.00 94.25 92 GLU A N 1
ATOM 699 C CA . GLU A 1 92 ? -9.456 4.176 -0.243 1.00 94.25 92 GLU A CA 1
ATOM 700 C C . GLU A 1 92 ? -9.889 2.748 0.106 1.00 94.25 92 GLU A C 1
ATOM 702 O O . GLU A 1 92 ? -9.958 2.403 1.283 1.00 94.25 92 GLU A O 1
ATOM 707 N N . ARG A 1 93 ? -10.061 1.876 -0.901 1.00 95.50 93 ARG A N 1
ATOM 708 C CA . ARG A 1 93 ? -10.430 0.465 -0.688 1.00 95.50 93 ARG A CA 1
ATOM 709 C C . ARG A 1 93 ? -9.461 -0.275 0.239 1.00 95.50 93 ARG A C 1
ATOM 711 O O . ARG A 1 93 ? -9.898 -1.150 0.977 1.00 95.50 93 ARG A O 1
ATOM 718 N N . ILE A 1 94 ? -8.163 0.041 0.192 1.00 96.56 94 ILE A N 1
ATOM 719 C CA . ILE A 1 94 ? -7.143 -0.581 1.048 1.00 96.56 94 ILE A CA 1
ATOM 720 C C . ILE A 1 94 ? -7.206 0.055 2.433 1.00 96.56 94 ILE A C 1
ATOM 722 O O . ILE A 1 94 ? -7.223 -0.665 3.428 1.00 96.56 94 ILE A O 1
ATOM 726 N N . LEU A 1 95 ? -7.305 1.387 2.501 1.00 96.19 95 LEU A N 1
ATOM 727 C CA . LEU A 1 95 ? -7.401 2.132 3.762 1.00 96.19 95 LEU A CA 1
ATOM 728 C C . LEU A 1 95 ? -8.603 1.699 4.614 1.00 96.19 95 LEU A C 1
ATOM 730 O O . LEU A 1 95 ? -8.502 1.665 5.840 1.00 96.19 95 LEU A O 1
ATOM 734 N N . ASP A 1 96 ? -9.722 1.353 3.982 1.00 96.56 96 ASP A N 1
ATOM 735 C CA . ASP A 1 96 ? -10.956 0.925 4.653 1.00 96.56 96 ASP A CA 1
ATOM 736 C C . ASP A 1 96 ? -10.889 -0.497 5.228 1.00 96.56 96 ASP A C 1
ATOM 738 O O . ASP A 1 96 ? -11.715 -0.869 6.060 1.00 96.56 96 ASP A O 1
ATOM 742 N N . GLN A 1 97 ? -9.890 -1.288 4.829 1.00 97.00 97 GLN A N 1
ATOM 743 C CA . GLN A 1 97 ? -9.643 -2.626 5.376 1.00 97.00 97 GLN A CA 1
ATOM 744 C C . GLN A 1 97 ? -8.712 -2.600 6.592 1.00 97.00 97 GLN A C 1
ATOM 746 O O . GLN A 1 97 ? -8.588 -3.604 7.297 1.00 97.00 97 GLN A O 1
ATOM 751 N N . LEU A 1 98 ? -8.046 -1.471 6.846 1.00 96.88 98 LEU A N 1
ATOM 752 C CA . LEU A 1 98 ? -7.064 -1.360 7.914 1.00 96.88 98 LEU A CA 1
ATOM 753 C C . LEU A 1 98 ? -7.746 -1.283 9.278 1.00 96.88 98 LEU A C 1
ATOM 755 O O . LEU A 1 98 ? -8.715 -0.553 9.489 1.00 96.88 98 LEU A O 1
ATOM 759 N N . SER A 1 99 ? -7.185 -1.996 10.247 1.00 96.94 99 SER A N 1
ATOM 760 C CA . SER A 1 99 ? -7.633 -1.908 11.631 1.00 96.94 99 SER A CA 1
ATOM 761 C C . SER A 1 99 ? -7.324 -0.529 12.225 1.00 96.94 99 SER A C 1
ATOM 763 O O . SER A 1 99 ? -6.372 0.134 11.788 1.00 96.94 99 SER A O 1
ATOM 765 N N . PRO A 1 100 ? -8.096 -0.076 13.230 1.00 95.69 100 PRO A N 1
ATOM 766 C CA . PRO A 1 100 ? -7.768 1.129 13.981 1.00 95.69 100 PRO A CA 1
ATOM 767 C C . PRO A 1 100 ? -6.349 1.059 14.553 1.00 95.69 100 PRO A C 1
ATOM 769 O O . PRO A 1 100 ? -5.906 0.006 15.010 1.00 95.69 100 PRO A O 1
ATOM 772 N N . THR A 1 101 ? -5.654 2.191 14.548 1.00 95.12 101 THR A N 1
ATOM 773 C CA . THR A 1 101 ? -4.310 2.337 15.113 1.00 95.12 101 THR A CA 1
ATOM 774 C C . THR A 1 101 ? -4.237 3.613 15.944 1.00 95.12 101 THR A C 1
ATOM 776 O O . THR A 1 101 ? -5.012 4.546 15.730 1.00 95.12 101 THR A O 1
ATOM 779 N N . TYR A 1 102 ? -3.318 3.638 16.905 1.00 94.94 102 TYR A N 1
ATOM 780 C CA . TYR A 1 102 ? -2.999 4.818 17.712 1.00 94.94 102 TYR A CA 1
ATOM 781 C C . TYR A 1 102 ? -1.626 5.399 17.359 1.00 94.94 102 TYR A C 1
ATOM 783 O O . TYR A 1 102 ? -1.199 6.373 17.978 1.00 94.94 102 TYR A O 1
ATOM 791 N N . ASP A 1 103 ? -0.927 4.796 16.394 1.00 96.06 103 ASP A N 1
ATOM 792 C CA . ASP A 1 103 ? 0.353 5.309 15.932 1.00 96.06 103 ASP A CA 1
ATOM 793 C C . ASP A 1 103 ? 0.155 6.615 15.153 1.00 96.06 103 ASP A C 1
ATOM 795 O O . ASP A 1 103 ? -0.626 6.692 14.202 1.00 96.06 103 ASP A O 1
ATOM 799 N N . VAL A 1 104 ? 0.860 7.660 15.582 1.00 96.81 104 VAL A N 1
ATOM 800 C CA . VAL A 1 104 ? 0.681 9.019 15.057 1.00 96.81 104 VAL A CA 1
ATOM 801 C C . VAL A 1 104 ? 1.140 9.120 13.602 1.00 96.81 104 VAL A C 1
ATOM 803 O O . VAL A 1 104 ? 0.521 9.839 12.818 1.00 96.81 104 VAL A O 1
ATOM 806 N N . LEU A 1 105 ? 2.201 8.401 13.224 1.00 96.06 105 LEU A N 1
ATOM 807 C CA . LEU A 1 105 ? 2.731 8.430 11.862 1.00 96.06 105 LEU A CA 1
ATOM 808 C C . LEU A 1 105 ? 1.807 7.678 10.906 1.00 96.06 105 LEU A C 1
ATOM 810 O O . LEU A 1 105 ? 1.504 8.197 9.830 1.00 96.06 105 LEU A O 1
ATOM 814 N N . ALA A 1 106 ? 1.288 6.526 11.330 1.00 96.38 106 ALA A N 1
ATOM 815 C CA . ALA A 1 106 ? 0.303 5.766 10.573 1.00 96.38 106 ALA A CA 1
ATOM 816 C C . ALA A 1 106 ? -0.991 6.563 10.370 1.00 96.38 106 ALA A C 1
ATOM 818 O O . ALA A 1 106 ? -1.494 6.637 9.250 1.00 96.38 106 ALA A O 1
ATOM 819 N N . LEU A 1 107 ? -1.518 7.200 11.424 1.00 97.06 107 LEU A N 1
ATOM 820 C CA . LEU A 1 107 ? -2.718 8.039 11.330 1.00 97.06 107 LEU A CA 1
ATOM 821 C C . LEU A 1 107 ? -2.522 9.186 10.334 1.00 97.06 107 LEU A C 1
ATOM 823 O O . LEU A 1 107 ? -3.316 9.331 9.407 1.00 97.06 107 LEU A O 1
ATOM 827 N N . HIS A 1 108 ? -1.426 9.932 10.469 1.00 96.81 108 HIS A N 1
ATOM 828 C CA . HIS A 1 108 ? -1.119 11.049 9.579 1.00 96.81 108 HIS A CA 1
ATOM 829 C C . HIS A 1 108 ? -0.911 10.599 8.123 1.00 96.81 108 HIS A C 1
ATOM 831 O O . HIS A 1 108 ? -1.361 11.259 7.187 1.00 96.81 108 HIS A O 1
ATOM 837 N N . TRP A 1 109 ? -0.258 9.454 7.902 1.00 97.06 109 TRP A N 1
ATOM 838 C CA . TRP A 1 109 ? -0.102 8.891 6.561 1.00 97.06 109 TRP A CA 1
ATOM 839 C C . TRP A 1 109 ? -1.449 8.483 5.948 1.00 97.06 109 TRP A C 1
ATOM 841 O O . TRP A 1 109 ? -1.726 8.823 4.797 1.00 97.06 109 TRP A O 1
ATOM 851 N N . ARG A 1 110 ? -2.317 7.809 6.715 1.00 96.81 110 ARG A N 1
ATOM 852 C CA . ARG A 1 110 ? -3.660 7.420 6.255 1.00 96.81 110 ARG A CA 1
ATOM 853 C C . ARG A 1 110 ? -4.511 8.641 5.905 1.00 96.81 110 ARG A C 1
ATOM 855 O O . ARG A 1 110 ? -5.208 8.606 4.895 1.00 96.81 110 ARG A O 1
ATOM 862 N N . GLU A 1 111 ? -4.452 9.706 6.704 1.00 96.44 111 GLU A N 1
ATOM 863 C CA . GLU A 1 111 ? -5.158 10.969 6.438 1.00 96.44 111 GLU A CA 1
ATOM 864 C C . GLU A 1 111 ? -4.725 11.581 5.106 1.00 96.44 111 GLU A C 1
ATOM 866 O O . GLU A 1 111 ? -5.570 11.802 4.238 1.00 96.44 111 GLU A O 1
ATOM 871 N N . ARG A 1 112 ? -3.413 11.733 4.891 1.00 95.94 112 ARG A N 1
ATOM 872 C CA . ARG A 1 112 ? -2.863 12.218 3.617 1.00 95.94 112 ARG A CA 1
ATOM 873 C C . ARG A 1 112 ? -3.318 11.380 2.422 1.00 95.94 112 ARG A C 1
ATOM 875 O O . ARG A 1 112 ? -3.683 11.931 1.387 1.00 95.94 112 ARG A O 1
ATOM 882 N N . CYS A 1 113 ? -3.357 10.054 2.573 1.00 95.56 113 CYS A N 1
ATOM 883 C CA . CYS A 1 113 ? -3.837 9.182 1.502 1.00 95.56 113 CYS A CA 1
ATOM 884 C C . CYS A 1 113 ? -5.312 9.421 1.161 1.00 95.56 113 CYS A C 1
ATOM 886 O O . CYS A 1 113 ? -5.683 9.448 -0.013 1.00 95.56 113 CYS A O 1
ATOM 888 N N . ARG A 1 114 ? -6.162 9.628 2.174 1.00 95.19 114 ARG A N 1
ATOM 889 C CA . ARG A 1 114 ? -7.584 9.939 1.958 1.00 95.19 114 ARG A CA 1
ATOM 890 C C . ARG A 1 114 ? -7.770 11.298 1.291 1.00 95.19 114 ARG A C 1
ATOM 892 O O . ARG A 1 114 ? -8.607 11.425 0.400 1.00 95.19 114 ARG A O 1
ATOM 899 N N . GLU A 1 115 ? -6.986 12.300 1.678 1.00 94.69 115 GLU A N 1
ATOM 900 C CA . GLU A 1 115 ? -7.015 13.622 1.040 1.00 94.69 115 GLU A CA 1
ATOM 901 C C . GLU A 1 115 ? -6.678 13.530 -0.455 1.00 94.69 115 GLU A C 1
ATOM 903 O O . GLU A 1 115 ? -7.433 14.043 -1.288 1.00 94.69 115 GLU A O 1
ATOM 908 N N . GLN A 1 116 ? -5.620 12.790 -0.801 1.00 90.94 116 GLN A N 1
ATOM 909 C CA . GLN A 1 116 ? -5.208 12.577 -2.189 1.00 90.94 116 GLN A CA 1
ATOM 910 C C . GLN A 1 116 ? -6.240 11.798 -3.008 1.00 90.94 116 GLN A C 1
ATOM 912 O O . GLN A 1 116 ? -6.560 12.174 -4.139 1.00 90.94 116 GLN A O 1
ATOM 917 N N . ALA A 1 117 ? -6.816 10.734 -2.449 1.00 89.06 117 ALA A N 1
ATOM 918 C CA . ALA A 1 117 ? -7.851 9.965 -3.137 1.00 89.06 117 ALA A CA 1
ATOM 919 C C . ALA A 1 117 ? -9.114 10.806 -3.408 1.00 89.06 117 ALA A C 1
ATOM 921 O O . ALA A 1 117 ? -9.706 10.737 -4.496 1.00 89.06 117 ALA A O 1
ATOM 922 N N . ALA A 1 118 ? -9.486 11.668 -2.459 1.00 89.06 118 ALA A N 1
ATOM 923 C CA . ALA A 1 118 ? -10.582 12.610 -2.630 1.00 89.06 118 ALA A CA 1
ATOM 924 C C . ALA A 1 118 ? -10.272 13.663 -3.712 1.00 89.06 118 ALA A C 1
ATOM 926 O O . ALA A 1 118 ? -11.170 14.048 -4.467 1.00 89.06 118 ALA A O 1
ATOM 927 N N . GLU A 1 119 ? -9.026 14.133 -3.820 1.00 86.38 119 GLU A N 1
ATOM 928 C CA . GLU A 1 119 ? -8.572 15.035 -4.890 1.00 86.38 119 GLU A CA 1
ATOM 929 C C . GLU A 1 119 ? -8.620 14.384 -6.272 1.00 86.38 119 GLU A C 1
ATOM 931 O O . GLU A 1 119 ? -9.207 14.946 -7.202 1.00 86.38 119 GLU A O 1
ATOM 936 N N . ALA A 1 120 ? -8.077 13.174 -6.403 1.00 81.25 120 ALA A N 1
ATOM 937 C CA . ALA A 1 120 ? -8.086 12.421 -7.654 1.00 81.25 120 ALA A CA 1
ATOM 938 C C . ALA A 1 120 ? -9.518 12.166 -8.158 1.00 81.25 120 ALA A C 1
ATOM 940 O O . ALA A 1 120 ? -9.810 12.325 -9.350 1.00 81.25 120 ALA A O 1
ATOM 941 N N . SER A 1 121 ? -10.434 11.849 -7.239 1.00 76.25 121 SER A N 1
ATOM 942 C CA . SER A 1 121 ? -11.857 11.666 -7.539 1.00 76.25 121 SER A CA 1
ATOM 943 C C . SER A 1 121 ? -12.515 12.961 -8.026 1.00 76.25 121 SER A C 1
ATOM 945 O O . SER A 1 121 ? -13.259 12.945 -9.011 1.00 76.25 121 SER A O 1
ATOM 947 N N . ARG A 1 122 ? -12.203 14.106 -7.398 1.00 75.56 122 ARG A N 1
ATOM 948 C CA . ARG A 1 122 ? -12.702 15.423 -7.838 1.00 75.56 122 ARG A CA 1
ATOM 949 C C . ARG A 1 122 ? -12.205 15.787 -9.235 1.00 75.56 122 ARG A C 1
ATOM 951 O O . ARG A 1 122 ? -13.006 16.203 -10.071 1.00 75.56 122 ARG A O 1
ATOM 958 N N . ASN A 1 123 ? -10.916 15.603 -9.508 1.00 69.12 123 ASN A N 1
ATOM 959 C CA . ASN A 1 123 ? -10.332 15.939 -10.809 1.00 69.12 123 ASN A CA 1
ATOM 960 C C . ASN A 1 123 ? -10.887 15.053 -11.932 1.00 69.12 123 ASN A C 1
ATOM 962 O O . ASN A 1 123 ? -11.180 15.550 -13.019 1.00 69.12 123 ASN A O 1
ATOM 966 N N . SER A 1 124 ? -11.103 13.766 -11.656 1.00 67.94 124 SER A N 1
ATOM 967 C CA . SER A 1 124 ? -11.700 12.829 -12.616 1.00 67.94 124 SER A CA 1
ATOM 968 C C . SER A 1 124 ? -13.147 13.204 -12.955 1.00 67.94 124 SER A C 1
ATOM 970 O O . SER A 1 124 ? -13.531 13.220 -14.126 1.00 67.94 124 SER A O 1
ATOM 972 N N . ALA A 1 125 ? -13.939 13.595 -11.951 1.00 63.34 125 ALA A N 1
ATOM 973 C CA . ALA A 1 125 ? -15.306 14.072 -12.155 1.00 63.34 125 ALA A CA 1
ATOM 974 C C . ALA A 1 125 ? -15.363 15.389 -12.951 1.00 63.34 125 ALA A C 1
ATOM 976 O O . ALA A 1 125 ? -16.304 15.613 -13.711 1.00 63.34 125 ALA A O 1
ATOM 977 N N . PHE A 1 126 ? -14.362 16.260 -12.811 1.00 56.88 126 PHE A N 1
ATOM 978 C CA . PHE A 1 126 ? -14.282 17.499 -13.585 1.00 56.88 126 PHE A CA 1
ATOM 979 C C . PHE A 1 126 ? -13.892 17.242 -15.052 1.00 56.88 126 PHE A C 1
ATOM 981 O O . PHE A 1 126 ? -14.479 17.830 -15.961 1.00 56.88 126 PHE A O 1
ATOM 988 N N . ALA A 1 127 ? -12.965 16.309 -15.296 1.00 58.41 127 ALA A N 1
ATOM 989 C CA . ALA A 1 127 ? -12.519 15.931 -16.638 1.00 58.41 127 ALA A CA 1
ATOM 990 C C . ALA A 1 127 ? -13.601 15.207 -17.464 1.00 58.41 127 ALA A C 1
ATOM 992 O O . ALA A 1 127 ? -13.647 15.376 -18.676 1.00 58.41 127 ALA A O 1
ATOM 993 N N . MET A 1 128 ? -14.498 14.439 -16.832 1.00 54.84 128 MET A N 1
ATOM 994 C CA . MET A 1 128 ? -15.627 13.784 -17.520 1.00 54.84 128 MET A CA 1
ATOM 995 C C . MET A 1 128 ? -16.779 14.737 -17.881 1.00 54.84 128 MET A C 1
ATOM 997 O O . MET A 1 128 ? -17.649 14.360 -18.662 1.00 54.84 128 MET A O 1
ATOM 1001 N N . ASN A 1 129 ? -16.793 15.953 -17.327 1.00 53.00 129 ASN A N 1
ATOM 1002 C CA . ASN A 1 129 ? -17.827 16.965 -17.570 1.00 53.00 129 ASN A CA 1
ATOM 1003 C C . ASN A 1 129 ? -17.359 18.105 -18.502 1.00 53.00 129 ASN A C 1
ATOM 1005 O O . ASN A 1 129 ? -18.066 19.108 -18.617 1.00 53.00 129 ASN A O 1
ATOM 1009 N N . SER A 1 130 ? -16.178 17.972 -19.122 1.00 48.19 130 SER A N 1
ATOM 1010 C CA . SER A 1 130 ? -15.561 18.972 -20.013 1.00 48.19 130 SER A CA 1
ATOM 1011 C C . SER A 1 130 ? -15.551 18.533 -21.474 1.00 48.19 130 SER A C 1
ATOM 1013 O O . SER A 1 130 ? -15.406 17.317 -21.726 1.00 48.19 130 SER A O 1
#

Secondary structure (DSSP, 8-state):
--PEEEE--S-HHHHHHHHHHHHHSEEEEEEEEEEEETTEEEEEEEEEEETTTTEEEEEEEEEEE-TTT-TTEEEEEEEEGGG--S-----HHHHTTSPP---HHHHHHHHHHHHHHHHHHHHHHHHTT-